Protein AF-A0A1M6PV91-F1 (afdb_monomer_lite)

Foldseek 3Di:
DDPVVVVVVVVVVVVVVVVVVCVVVVQVVDPQWDWDWDPDPPTDIDIDRHPPPPDD

Secondary structure (DSSP, 8-state):
--HHHHHHHHHHHHHHHHHHHHHHHHHHH-TTEEEEEE-SSS-EEEEEE---S---

Radius of gyration: 17.47 Å; chains: 1; bounding box: 24×26×61 Å

Organism: NCBI:txid722472

Structure (mmCIF, N/CA/C/O backbone):
data_AF-A0A1M6PV91-F1
#
_entry.id   AF-A0A1M6PV91-F1
#
loop_
_atom_site.group_PDB
_atom_site.id
_atom_site.type_symbol
_atom_site.label_atom_id
_atom_site.label_alt_id
_atom_site.label_comp_id
_atom_site.label_asym_id
_atom_site.label_entity_id
_atom_site.label_seq_id
_atom_site.pdbx_PDB_ins_code
_atom_site.Cartn_x
_atom_site.Cartn_y
_atom_site.Cartn_z
_atom_site.occupancy
_atom_site.B_iso_or_equiv
_atom_site.auth_seq_id
_atom_site.auth_comp_id
_atom_site.auth_asym_id
_atom_site.auth_atom_id
_atom_site.pdbx_PDB_model_num
ATOM 1 N N . MET A 1 1 ? -2.372 -1.123 29.356 1.00 59.41 1 MET A N 1
ATOM 2 C CA . MET A 1 1 ? -3.003 -1.257 28.027 1.00 59.41 1 MET A CA 1
ATOM 3 C C . MET A 1 1 ? -3.752 -2.570 28.001 1.00 59.41 1 MET A C 1
ATOM 5 O O . MET A 1 1 ? -3.129 -3.613 28.171 1.00 59.41 1 MET A O 1
ATOM 9 N N . ASP A 1 2 ? -5.073 -2.508 27.886 1.00 78.88 2 ASP A N 1
ATOM 10 C CA . ASP A 1 2 ? -5.951 -3.668 28.020 1.00 78.88 2 ASP A CA 1
ATOM 11 C C . ASP A 1 2 ? -5.727 -4.693 26.905 1.00 78.88 2 ASP A C 1
ATOM 13 O O . ASP A 1 2 ? -5.358 -4.359 25.773 1.00 78.88 2 ASP A O 1
ATOM 17 N N . ARG A 1 3 ? -5.955 -5.973 27.223 1.00 72.62 3 ARG A N 1
ATOM 18 C CA . ARG A 1 3 ? -5.780 -7.097 26.285 1.00 72.62 3 ARG A CA 1
ATOM 19 C C . ARG A 1 3 ? -6.622 -6.922 25.016 1.00 72.62 3 ARG A C 1
ATOM 21 O O . ARG A 1 3 ? -6.172 -7.294 23.937 1.00 72.62 3 ARG A O 1
ATOM 28 N N . SER A 1 4 ? -7.796 -6.304 25.163 1.00 75.81 4 SER A N 1
ATOM 29 C CA . SER A 1 4 ? -8.705 -5.949 24.069 1.00 75.81 4 SER A CA 1
ATOM 30 C C . SER A 1 4 ? -8.089 -4.897 23.139 1.00 75.81 4 SER A C 1
ATOM 32 O O . SER A 1 4 ? -7.983 -5.117 21.938 1.00 75.81 4 SER A O 1
ATOM 34 N N . THR A 1 5 ? -7.538 -3.815 23.698 1.00 82.44 5 THR A N 1
ATOM 35 C CA . THR A 1 5 ? -6.884 -2.740 22.935 1.00 82.44 5 THR A CA 1
ATOM 36 C C . THR A 1 5 ? -5.681 -3.247 22.145 1.00 82.44 5 THR A C 1
ATOM 38 O O . THR A 1 5 ? -5.469 -2.852 21.001 1.00 82.44 5 THR A O 1
ATOM 41 N N . LYS A 1 6 ? -4.910 -4.176 22.725 1.00 77.62 6 LYS A N 1
ATOM 42 C CA . LYS A 1 6 ? -3.788 -4.818 22.031 1.00 77.62 6 LYS A CA 1
ATOM 43 C C . LYS A 1 6 ? -4.268 -5.633 20.825 1.00 77.62 6 LYS A C 1
ATOM 45 O O . LYS A 1 6 ? -3.653 -5.550 19.768 1.00 77.62 6 LYS A O 1
ATOM 50 N N . PHE A 1 7 ? -5.366 -6.376 20.964 1.00 86.44 7 PHE A N 1
ATOM 51 C CA . PHE A 1 7 ? -5.969 -7.134 19.865 1.00 86.44 7 PHE A CA 1
ATOM 52 C C . PHE A 1 7 ? -6.476 -6.225 18.743 1.00 86.44 7 PHE A C 1
ATOM 54 O O . PHE A 1 7 ? -6.181 -6.472 17.578 1.00 86.44 7 PHE A O 1
ATOM 61 N N . THR A 1 8 ? -7.167 -5.139 19.087 1.00 86.69 8 THR A N 1
ATOM 62 C CA . THR A 1 8 ? -7.657 -4.166 18.104 1.00 86.69 8 THR A CA 1
ATOM 63 C C . THR A 1 8 ? -6.513 -3.523 17.321 1.00 86.69 8 THR A C 1
ATOM 65 O O . THR A 1 8 ? -6.604 -3.391 16.103 1.00 86.69 8 THR A O 1
ATOM 68 N N . LEU A 1 9 ? -5.402 -3.188 17.986 1.00 88.69 9 LEU A N 1
ATOM 69 C CA . LEU A 1 9 ? -4.207 -2.659 17.320 1.00 88.69 9 LEU A CA 1
ATOM 70 C C . LEU A 1 9 ? -3.568 -3.678 16.370 1.00 88.69 9 LEU A C 1
ATOM 72 O O . LEU A 1 9 ? -3.138 -3.305 15.283 1.00 88.69 9 LEU A O 1
ATOM 76 N N . TRP A 1 10 ? -3.542 -4.959 16.742 1.00 91.38 10 TRP A N 1
ATOM 77 C CA . TRP A 1 10 ? -3.054 -6.026 15.865 1.00 91.38 10 TRP A CA 1
ATOM 78 C C . TRP A 1 10 ? -3.919 -6.200 14.622 1.00 91.38 10 TRP A C 1
ATOM 80 O O . TRP A 1 10 ? -3.387 -6.344 13.525 1.00 91.38 10 TRP A O 1
ATOM 90 N N . ILE A 1 11 ? -5.242 -6.149 14.777 1.00 91.56 11 ILE A N 1
ATOM 91 C CA . ILE A 1 11 ? -6.170 -6.229 13.646 1.00 91.56 11 ILE A CA 1
ATOM 92 C C . ILE A 1 11 ? -5.985 -5.016 12.732 1.00 91.56 11 ILE A C 1
ATOM 94 O O . ILE A 1 11 ? -5.840 -5.183 11.526 1.00 91.56 11 ILE A O 1
ATOM 98 N N . ALA A 1 12 ? -5.916 -3.807 13.294 1.00 89.19 12 ALA A N 1
ATOM 99 C CA . ALA A 1 12 ? -5.663 -2.595 12.520 1.00 89.19 12 ALA A CA 1
ATOM 100 C C . ALA A 1 12 ? -4.328 -2.672 11.758 1.00 89.19 12 ALA A C 1
ATOM 102 O O . ALA A 1 12 ? -4.272 -2.334 10.577 1.00 89.19 12 ALA A O 1
ATOM 103 N N . PHE A 1 13 ? -3.274 -3.178 12.406 1.00 91.94 13 PHE A N 1
ATOM 104 C CA . PHE A 1 13 ? -1.975 -3.397 11.776 1.00 91.94 13 PHE A CA 1
ATOM 105 C C . PHE A 1 13 ? -2.054 -4.407 10.628 1.00 91.94 13 PHE A C 1
ATOM 107 O O . PHE A 1 13 ? -1.524 -4.139 9.555 1.00 91.94 13 PHE A O 1
ATOM 114 N N . LEU A 1 14 ? -2.743 -5.535 10.821 1.00 93.00 14 LEU A N 1
ATOM 115 C CA . LEU A 1 14 ? -2.924 -6.540 9.773 1.00 93.00 14 LEU A CA 1
ATOM 116 C C . LEU A 1 14 ? -3.694 -5.981 8.577 1.00 93.00 14 LEU A C 1
ATOM 118 O O . LEU A 1 14 ? -3.282 -6.216 7.447 1.00 93.00 14 LEU A O 1
ATOM 122 N N . VAL A 1 15 ? -4.758 -5.207 8.808 1.00 92.44 15 VAL A N 1
ATOM 123 C CA . VAL A 1 15 ? -5.533 -4.571 7.731 1.00 92.44 15 VAL A CA 1
ATOM 124 C C . VAL A 1 15 ? -4.659 -3.596 6.944 1.00 92.44 15 VAL A C 1
ATOM 126 O O . VAL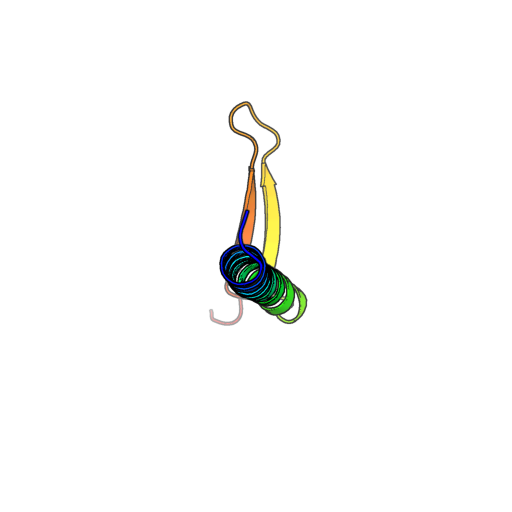 A 1 15 ? -4.566 -3.712 5.723 1.00 92.44 15 VAL A O 1
ATOM 129 N N . LEU A 1 16 ? -3.944 -2.700 7.629 1.00 89.38 16 LEU A N 1
ATOM 130 C CA . LEU A 1 16 ? -3.005 -1.770 6.994 1.00 89.38 16 LEU A CA 1
ATOM 131 C C . LEU A 1 16 ? -1.924 -2.513 6.204 1.00 89.38 16 LEU A C 1
ATOM 133 O O . LEU A 1 16 ? -1.683 -2.200 5.042 1.00 89.38 16 LEU A O 1
ATOM 137 N N . PHE A 1 17 ? -1.308 -3.528 6.808 1.00 90.19 17 PHE A N 1
ATOM 138 C CA . PHE A 1 17 ? -0.268 -4.317 6.162 1.00 90.19 17 PHE A CA 1
ATOM 139 C C . PHE A 1 17 ? -0.793 -5.053 4.928 1.00 90.19 17 PHE A C 1
ATOM 141 O O . PHE A 1 17 ? -0.155 -5.019 3.883 1.00 90.19 17 PHE A O 1
ATOM 148 N N . SER A 1 18 ? -1.971 -5.673 5.017 1.00 88.75 18 SER A N 1
ATOM 149 C CA . SER A 1 18 ? -2.590 -6.366 3.885 1.00 88.75 18 SER A CA 1
ATOM 150 C C . SER A 1 18 ? -2.946 -5.417 2.739 1.00 88.75 18 SER A C 1
ATOM 152 O O . SER A 1 18 ? -2.759 -5.783 1.584 1.00 88.75 18 SER A O 1
ATOM 154 N N . TYR A 1 19 ? -3.358 -4.181 3.036 1.00 83.00 19 TYR A N 1
ATOM 155 C CA . TYR A 1 19 ? -3.591 -3.153 2.022 1.00 83.00 19 TYR A CA 1
ATOM 156 C C . TYR A 1 19 ? -2.296 -2.745 1.308 1.00 83.00 19 TYR A C 1
ATOM 158 O O . TYR A 1 19 ? -2.252 -2.699 0.081 1.00 83.00 19 TYR A O 1
ATOM 166 N N . PHE A 1 20 ? -1.216 -2.520 2.065 1.00 80.69 20 PHE A N 1
ATOM 167 C CA . PHE A 1 20 ? 0.105 -2.261 1.489 1.00 80.69 20 PHE A CA 1
ATOM 168 C C . PHE A 1 20 ? 0.595 -3.443 0.649 1.00 80.69 20 PHE A C 1
ATOM 170 O O . PHE A 1 20 ? 1.042 -3.252 -0.477 1.00 80.69 20 PHE A O 1
ATOM 177 N N . ALA A 1 21 ? 0.484 -4.666 1.168 1.00 85.00 21 ALA A N 1
ATOM 178 C CA . ALA A 1 21 ? 0.891 -5.870 0.458 1.00 85.00 21 ALA A CA 1
ATOM 179 C C . ALA A 1 21 ? 0.103 -6.046 -0.841 1.00 85.00 21 ALA A C 1
ATOM 181 O O . ALA A 1 21 ? 0.702 -6.361 -1.861 1.00 85.00 21 ALA A O 1
ATOM 182 N N . TRP A 1 22 ? -1.209 -5.795 -0.826 1.00 79.75 22 TRP A N 1
ATOM 183 C CA . TRP A 1 22 ? -2.041 -5.853 -2.023 1.00 79.75 22 TRP A CA 1
ATOM 184 C C . TRP A 1 22 ? -1.618 -4.811 -3.058 1.00 79.75 22 TRP A C 1
ATOM 186 O O . TRP A 1 22 ? -1.452 -5.155 -4.218 1.00 79.75 22 TRP A O 1
ATOM 196 N N . PHE A 1 23 ? -1.342 -3.576 -2.636 1.00 73.69 23 PHE A N 1
ATOM 197 C CA . PHE A 1 23 ? -0.846 -2.523 -3.522 1.00 73.69 23 PHE A CA 1
ATOM 198 C C . PHE A 1 23 ? 0.486 -2.892 -4.201 1.00 73.69 23 PHE A C 1
ATOM 200 O O . PHE A 1 23 ? 0.647 -2.712 -5.407 1.00 73.69 23 PHE A O 1
ATOM 207 N N . TYR A 1 24 ? 1.436 -3.452 -3.445 1.00 71.62 24 TYR A N 1
ATOM 208 C CA . TYR A 1 24 ? 2.711 -3.910 -4.004 1.00 71.62 24 TYR A CA 1
ATOM 209 C C . TYR A 1 24 ? 2.571 -5.182 -4.850 1.00 7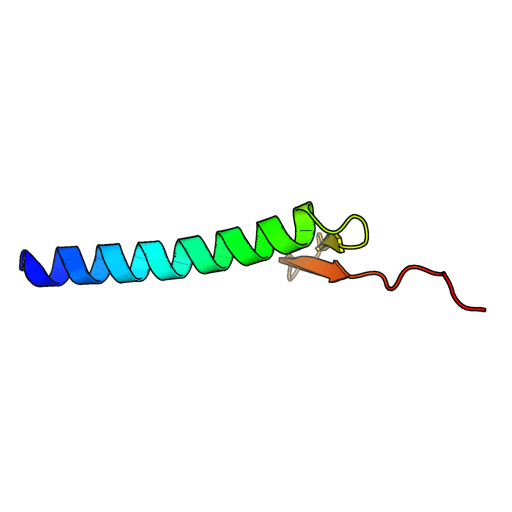1.62 24 TYR A C 1
ATOM 211 O O . TYR A 1 24 ? 3.251 -5.298 -5.864 1.00 71.62 24 TYR A O 1
ATOM 219 N N . LEU A 1 25 ? 1.705 -6.123 -4.460 1.00 76.62 25 LEU A N 1
ATOM 220 C CA . LEU A 1 25 ? 1.450 -7.358 -5.209 1.00 76.62 25 LEU A CA 1
ATOM 221 C C . LEU A 1 25 ? 0.719 -7.090 -6.524 1.00 76.62 25 LEU A C 1
ATOM 223 O O . LEU A 1 25 ? 1.080 -7.693 -7.524 1.00 76.62 25 LEU A O 1
ATOM 227 N N . ASP A 1 26 ? -0.260 -6.184 -6.542 1.00 72.81 26 ASP A N 1
ATOM 228 C CA . ASP A 1 26 ? -0.959 -5.762 -7.762 1.00 72.81 26 ASP A CA 1
ATOM 229 C C . ASP A 1 26 ? 0.041 -5.188 -8.773 1.00 72.81 26 ASP A C 1
ATOM 231 O O . ASP A 1 26 ? 0.064 -5.597 -9.928 1.00 72.81 26 ASP A O 1
ATOM 235 N N . CYS A 1 27 ?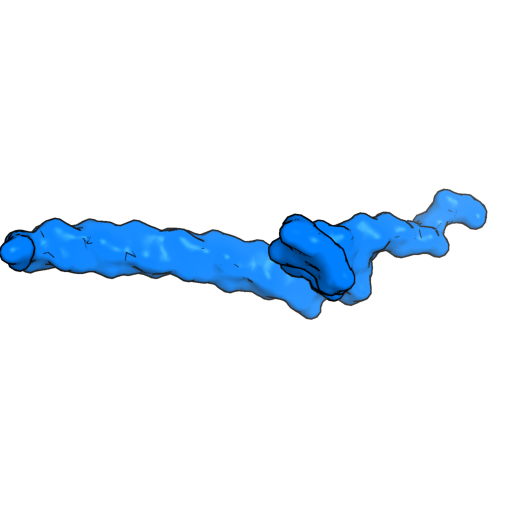 0.968 -4.344 -8.308 1.00 68.06 27 CYS A N 1
ATOM 236 C CA . CYS A 1 27 ? 2.021 -3.804 -9.163 1.00 68.06 27 CYS A CA 1
ATOM 237 C C . CYS A 1 27 ? 3.100 -4.839 -9.543 1.00 68.06 27 CYS A C 1
ATOM 239 O O . CYS A 1 27 ? 3.674 -4.744 -10.617 1.00 68.06 27 CYS A O 1
ATOM 241 N N . ALA A 1 28 ? 3.388 -5.834 -8.696 1.00 68.94 28 ALA A N 1
ATOM 242 C CA . ALA A 1 28 ? 4.351 -6.897 -9.011 1.00 68.94 28 ALA A CA 1
ATOM 243 C C . ALA A 1 28 ? 3.794 -7.959 -9.977 1.00 68.94 28 ALA A C 1
ATOM 245 O O . ALA A 1 28 ? 4.566 -8.604 -10.683 1.00 68.94 28 ALA A O 1
ATOM 246 N N . MET A 1 29 ? 2.475 -8.168 -9.982 1.00 68.88 29 MET A N 1
ATOM 247 C CA . MET A 1 29 ? 1.782 -9.104 -10.876 1.00 68.88 29 MET A CA 1
ATOM 248 C C . MET A 1 29 ? 1.468 -8.492 -12.247 1.00 68.88 29 MET A C 1
ATOM 250 O O . MET A 1 29 ? 1.209 -9.228 -13.197 1.00 68.88 29 MET A O 1
ATOM 254 N N . ASP A 1 30 ? 1.469 -7.164 -12.353 1.00 64.69 30 ASP A N 1
ATOM 255 C CA . ASP A 1 30 ? 1.184 -6.424 -13.578 1.00 64.69 30 ASP A CA 1
ATOM 256 C C . ASP A 1 30 ? 2.511 -5.950 -14.200 1.00 64.69 30 ASP A C 1
ATOM 258 O O . ASP A 1 30 ? 3.117 -4.992 -13.724 1.00 64.69 30 ASP A O 1
ATOM 262 N N . GLU A 1 31 ? 2.987 -6.615 -15.262 1.00 61.16 31 GLU A N 1
ATOM 263 C CA . GLU A 1 31 ? 4.254 -6.275 -15.952 1.00 61.16 31 GLU A CA 1
ATOM 264 C C . GLU A 1 31 ? 4.297 -4.815 -16.460 1.00 61.16 31 GLU A C 1
ATOM 266 O O . GLU A 1 31 ? 5.372 -4.256 -16.686 1.00 61.16 31 GLU A O 1
ATOM 271 N N . SER A 1 32 ? 3.131 -4.176 -16.603 1.00 64.19 32 SER A N 1
ATOM 272 C CA . SER A 1 32 ? 2.954 -2.774 -17.009 1.00 64.19 32 SER A CA 1
ATOM 273 C C . SER A 1 32 ? 3.172 -1.770 -15.864 1.00 64.19 32 SER A C 1
ATOM 275 O O . SER A 1 32 ? 3.321 -0.560 -16.093 1.00 64.19 32 SER A O 1
ATOM 277 N N . CYS A 1 33 ? 3.157 -2.243 -14.617 1.00 66.81 33 CYS A N 1
ATOM 278 C CA . CYS A 1 33 ? 3.326 -1.430 -13.423 1.00 66.81 33 CYS A CA 1
ATOM 279 C C . CYS A 1 33 ? 4.796 -1.427 -12.989 1.00 66.81 33 CYS A C 1
ATOM 281 O O . CYS A 1 33 ? 5.407 -2.466 -12.762 1.00 66.81 33 CYS A O 1
ATOM 283 N N . HIS A 1 34 ? 5.390 -0.239 -12.871 1.00 71.44 34 HIS A N 1
ATOM 284 C CA . HIS A 1 34 ? 6.765 -0.089 -12.399 1.00 71.44 34 HIS A CA 1
ATOM 285 C C . HIS A 1 34 ? 6.840 0.975 -11.310 1.00 71.44 34 HIS A C 1
ATOM 287 O O . HIS A 1 34 ? 6.109 1.968 -11.300 1.00 71.44 34 HIS A O 1
ATOM 293 N N . ILE A 1 35 ? 7.729 0.740 -10.349 1.00 71.50 35 ILE A N 1
ATOM 294 C CA . ILE A 1 35 ? 7.954 1.660 -9.240 1.00 71.50 35 ILE A CA 1
ATOM 295 C C . ILE A 1 35 ? 8.925 2.735 -9.720 1.00 71.50 35 ILE A C 1
ATOM 297 O O . ILE A 1 35 ? 10.091 2.453 -9.999 1.00 71.50 35 ILE A O 1
ATOM 301 N N . VAL A 1 36 ? 8.446 3.974 -9.793 1.00 75.31 36 VAL A N 1
ATOM 302 C CA . VAL A 1 36 ? 9.261 5.136 -10.139 1.00 75.31 36 VAL A CA 1
ATOM 303 C C . VAL A 1 36 ? 9.631 5.854 -8.847 1.00 75.31 36 VAL A C 1
ATOM 305 O O . VAL A 1 36 ? 8.785 6.395 -8.131 1.00 75.31 36 VAL A O 1
ATOM 308 N N . CYS A 1 37 ? 10.921 5.831 -8.524 1.00 74.62 37 CYS A N 1
ATOM 309 C CA . CYS A 1 37 ? 11.475 6.556 -7.389 1.00 74.62 37 CYS A CA 1
ATOM 310 C C . CYS A 1 37 ? 12.157 7.829 -7.887 1.00 74.62 37 CYS A C 1
ATOM 312 O O . CYS A 1 37 ? 13.158 7.773 -8.603 1.00 74.62 37 CYS A O 1
ATOM 314 N N . THR A 1 38 ? 11.631 8.984 -7.487 1.00 74.75 38 THR A N 1
ATOM 315 C CA . THR A 1 38 ? 12.237 10.274 -7.825 1.00 74.75 38 THR A CA 1
ATOM 316 C C . THR A 1 38 ? 13.217 10.669 -6.728 1.00 74.75 38 THR A C 1
ATOM 318 O O . THR A 1 38 ? 12.819 10.945 -5.597 1.00 74.75 38 THR A O 1
ATOM 321 N N . TYR A 1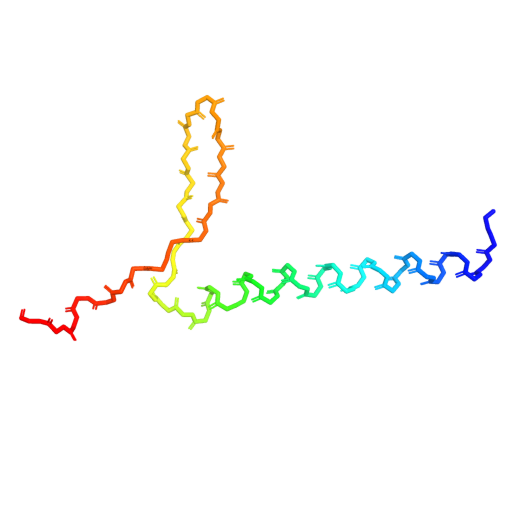 39 ? 14.505 10.730 -7.060 1.00 60.03 39 TYR A N 1
ATOM 322 C CA . TYR A 1 39 ? 15.560 11.186 -6.153 1.00 60.03 39 TYR A CA 1
ATOM 323 C C . TYR A 1 39 ? 15.782 12.699 -6.322 1.00 60.03 39 TYR A C 1
ATOM 325 O O . TYR A 1 39 ? 16.724 13.144 -6.969 1.00 60.03 39 TYR A O 1
ATOM 333 N N . GLY A 1 40 ? 14.876 13.504 -5.766 1.00 64.38 40 GLY A N 1
ATOM 334 C CA . GLY A 1 40 ? 14.969 14.970 -5.685 1.00 64.38 40 GLY A CA 1
ATOM 335 C C . GLY A 1 40 ? 14.338 15.470 -4.383 1.00 64.38 40 GLY A C 1
ATOM 336 O O . GLY A 1 40 ? 13.688 14.689 -3.707 1.00 64.38 40 GLY A O 1
ATOM 337 N N . GLY A 1 41 ? 14.511 16.744 -4.005 1.00 58.41 41 GLY A N 1
ATOM 338 C CA . GLY A 1 41 ? 14.254 17.283 -2.646 1.00 58.41 41 GLY A CA 1
ATOM 339 C C . GLY A 1 41 ? 12.890 17.016 -1.966 1.00 58.41 41 GLY A C 1
ATOM 340 O O . GLY A 1 41 ? 12.761 17.261 -0.770 1.00 58.41 41 GLY A O 1
ATOM 341 N N . ARG A 1 42 ? 11.890 16.476 -2.677 1.00 60.28 42 ARG A N 1
ATOM 342 C CA . ARG A 1 42 ? 10.698 15.799 -2.126 1.00 60.28 42 ARG A CA 1
ATOM 343 C C . ARG A 1 42 ? 10.638 14.364 -2.660 1.00 60.28 42 ARG A C 1
ATOM 345 O O . ARG A 1 42 ? 9.800 14.038 -3.496 1.00 60.28 42 ARG A O 1
ATOM 352 N N . GLY A 1 43 ? 11.596 13.545 -2.241 1.00 60.59 43 GLY A N 1
ATOM 353 C CA . GLY A 1 43 ? 11.781 12.204 -2.779 1.00 60.59 43 GLY A CA 1
ATOM 354 C C . GLY A 1 43 ? 10.685 11.263 -2.299 1.00 60.59 43 GLY A C 1
ATOM 355 O O . GLY A 1 43 ? 10.381 11.214 -1.109 1.00 60.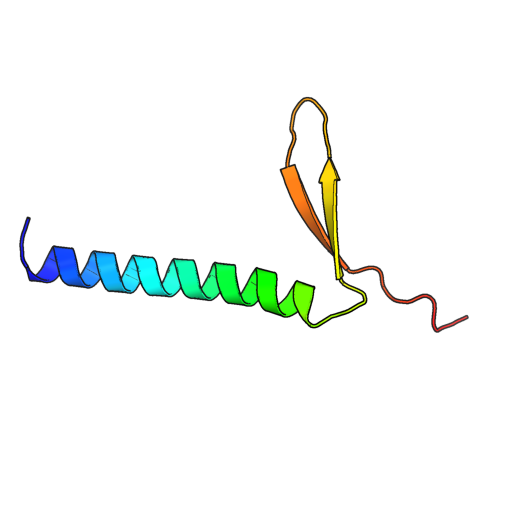59 43 GLY A O 1
ATOM 356 N N . GLY A 1 44 ? 10.101 10.522 -3.233 1.00 69.44 44 GLY A N 1
ATOM 357 C CA . GLY A 1 44 ? 9.078 9.521 -2.969 1.00 69.44 44 GLY A CA 1
ATOM 358 C C . GLY A 1 44 ? 9.068 8.479 -4.079 1.00 69.44 44 GLY A C 1
ATOM 359 O O . GLY A 1 44 ? 9.364 8.786 -5.236 1.00 69.44 44 GLY A O 1
ATOM 360 N N . CYS A 1 45 ? 8.747 7.243 -3.712 1.00 70.94 45 CYS A N 1
ATOM 361 C CA . CYS A 1 45 ? 8.475 6.182 -4.670 1.00 70.94 45 CYS A CA 1
ATOM 362 C C . CYS A 1 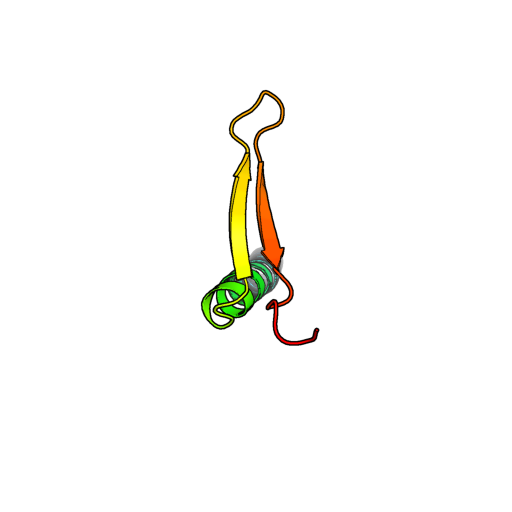45 ? 6.965 6.084 -4.854 1.00 70.94 45 CYS A C 1
ATOM 364 O O . CYS A 1 45 ? 6.220 6.029 -3.876 1.00 70.94 45 CYS A O 1
ATOM 366 N N . HIS A 1 46 ? 6.524 6.071 -6.104 1.00 72.56 46 HIS A N 1
ATOM 367 C CA . HIS A 1 46 ? 5.132 5.854 -6.464 1.00 72.56 46 HIS A CA 1
ATOM 368 C C . HIS A 1 46 ? 5.064 4.798 -7.564 1.00 72.56 46 HIS A C 1
ATOM 370 O O . HIS A 1 46 ? 6.025 4.581 -8.302 1.00 72.56 46 HIS A O 1
ATOM 376 N N . THR A 1 47 ? 3.943 4.094 -7.632 1.00 70.56 47 THR A N 1
ATOM 377 C CA . THR A 1 47 ? 3.674 3.141 -8.706 1.00 70.56 47 THR A CA 1
ATOM 378 C C . THR A 1 47 ? 3.136 3.910 -9.901 1.00 70.56 47 THR A C 1
ATOM 380 O O . THR A 1 47 ? 2.116 4.594 -9.782 1.00 70.56 47 THR A O 1
ATOM 383 N N . GLU A 1 48 ? 3.797 3.794 -11.044 1.00 70.88 48 GLU A N 1
ATOM 384 C CA . GLU A 1 48 ? 3.311 4.332 -12.307 1.00 70.88 48 GLU A CA 1
ATOM 385 C C . GLU A 1 48 ? 2.880 3.155 -13.187 1.00 70.88 48 GLU A C 1
ATOM 387 O O . GLU A 1 48 ? 3.651 2.223 -13.435 1.00 70.88 48 GLU A O 1
ATOM 392 N N . ARG A 1 49 ? 1.621 3.165 -13.632 1.00 68.12 49 ARG A N 1
ATOM 393 C CA . ARG A 1 49 ? 1.103 2.164 -14.568 1.00 68.12 49 ARG A CA 1
ATOM 394 C C . ARG A 1 49 ? 1.258 2.748 -15.967 1.00 68.12 49 ARG A C 1
ATOM 396 O O . ARG A 1 49 ? 0.516 3.660 -16.329 1.00 68.12 49 ARG A O 1
ATOM 403 N N . LYS A 1 50 ? 2.238 2.269 -16.741 1.00 62.44 50 LYS A N 1
ATOM 404 C CA . LYS A 1 50 ? 2.333 2.650 -18.156 1.00 62.44 50 LYS A CA 1
ATOM 405 C C . LYS A 1 50 ? 1.207 1.922 -18.887 1.00 62.44 50 LYS A C 1
ATOM 407 O O . LYS A 1 50 ? 1.197 0.693 -18.850 1.00 62.44 50 LYS A O 1
ATOM 412 N N . PRO A 1 51 ? 0.250 2.622 -19.524 1.00 59.41 51 PRO A N 1
ATOM 413 C CA . PRO A 1 51 ? -0.620 1.956 -20.473 1.00 59.41 51 PRO A CA 1
ATOM 414 C C . PRO A 1 51 ? 0.288 1.436 -21.585 1.00 59.41 51 PRO A C 1
ATOM 416 O O . PRO A 1 51 ? 0.967 2.217 -22.254 1.00 59.41 51 PRO A O 1
ATOM 419 N N . ASP A 1 52 ? 0.372 0.114 -21.697 1.00 51.00 52 ASP A N 1
ATOM 420 C CA . ASP A 1 52 ? 1.104 -0.557 -22.759 1.00 51.00 52 ASP A CA 1
ATOM 421 C C . ASP A 1 52 ? 0.711 0.086 -24.093 1.00 51.00 52 ASP A C 1
ATOM 423 O O . ASP A 1 52 ? -0.473 0.293 -24.383 1.00 51.00 52 ASP A O 1
ATOM 427 N N . LEU A 1 53 ? 1.722 0.459 -24.873 1.00 51.66 53 LEU A N 1
ATOM 428 C CA . LEU A 1 53 ? 1.619 1.029 -26.208 1.00 51.66 53 LEU A CA 1
ATOM 429 C C . LEU A 1 53 ? 1.116 -0.056 -27.183 1.00 51.66 53 LEU A C 1
ATOM 431 O O . LEU A 1 53 ? 1.804 -0.453 -28.116 1.00 51.66 53 LEU A O 1
ATOM 435 N N . LYS A 1 54 ? -0.086 -0.577 -26.939 1.00 47.75 54 LYS A N 1
ATOM 436 C CA . LYS A 1 54 ? -0.822 -1.520 -27.781 1.00 47.75 54 LYS A CA 1
ATOM 437 C C . LYS A 1 54 ? -2.173 -0.921 -28.155 1.00 47.75 54 LYS A C 1
ATOM 439 O O . LYS A 1 54 ? -3.198 -1.521 -27.870 1.00 47.75 54 LYS A O 1
ATOM 444 N N . LEU A 1 55 ? -2.182 0.266 -28.765 1.00 51.06 55 LEU A N 1
ATOM 445 C CA . LEU A 1 55 ? -3.211 0.686 -29.731 1.00 51.06 55 LEU A CA 1
ATOM 446 C C . LEU A 1 55 ? -2.869 2.072 -30.320 1.00 51.06 55 LEU A C 1
ATOM 448 O O . LEU A 1 55 ? -3.361 3.084 -29.829 1.00 51.06 55 LEU A O 1
ATOM 452 N N . HIS A 1 56 ? -2.008 2.122 -31.340 1.00 38.81 56 HIS A N 1
ATOM 453 C CA . HIS A 1 56 ? -2.239 2.838 -32.610 1.00 38.81 56 HIS A CA 1
ATOM 454 C C . HIS A 1 56 ? -1.039 2.695 -33.549 1.00 38.81 56 HIS A C 1
ATOM 456 O O . HIS A 1 56 ? 0.094 2.979 -33.105 1.00 38.81 56 HIS A O 1
#

pLDDT: mean 72.65, std 12.64, range [38.81, 93.0]

Sequence (56 aa):
MDRSTKFTLWIAFLVLFSYFAWFYLDCAMDESCHIVCTYGGRGGCHTERKPDLKLH